Protein AF-A0A0B6YD75-F1 (afdb_monomer_lite)

Sequence (96 aa):
KAKVMIACVSDEYANSKNCRMEFRFAVSTLKIPTILAVVGTGYIWERSEIGLLIAGHSLSCPKVNLQSENEAGLLDLLKEVQRFLPVSSDTTDNDS

Radius of gyration: 15.81 Å; chains: 1; bounding box: 31×23×60 Å

Organism: NCBI:txid1028688

Secondary structure (DSSP, 8-state):
--S-EEEEE-HHHHH-HHHHHHHHIIIIII---EEEEE-SS--GGGGSHHHHHHHHTTTT--EEE-SS--HHHHHHHHHHHHHHSPP---------

pLDDT: mean 89.88, std 11.97, range [50.25, 97.94]

Structure (mmCIF, N/CA/C/O backbone):
data_AF-A0A0B6YD75-F1
#
_entry.id   AF-A0A0B6YD75-F1
#
loop_
_atom_site.group_PDB
_atom_site.id
_atom_site.type_symbol
_atom_site.label_atom_id
_atom_site.label_alt_id
_atom_site.label_comp_id
_atom_site.label_asym_id
_atom_site.label_entity_id
_atom_site.label_seq_id
_atom_site.pdbx_PDB_ins_code
_atom_site.Cartn_x
_atom_site.Cartn_y
_atom_site.Cartn_z
_atom_site.occupancy
_atom_site.B_iso_or_equiv
_atom_site.auth_seq_id
_atom_site.auth_comp_id
_atom_site.auth_asym_id
_atom_site.auth_atom_id
_atom_site.pdbx_PDB_model_num
ATOM 1 N N . LYS A 1 1 ? -6.346 -7.388 18.117 1.00 76.31 1 LYS A N 1
ATOM 2 C CA . LYS A 1 1 ? -6.786 -7.036 16.740 1.00 76.31 1 LYS A CA 1
ATOM 3 C C . LYS A 1 1 ? -5.800 -6.022 16.171 1.00 76.31 1 LYS A C 1
ATOM 5 O O . LYS A 1 1 ? -5.369 -5.174 16.949 1.00 76.31 1 LYS A O 1
ATOM 10 N N . ALA A 1 2 ? -5.443 -6.118 14.886 1.00 86.81 2 ALA A N 1
ATOM 11 C CA . ALA A 1 2 ? -4.578 -5.134 14.229 1.00 86.81 2 ALA A CA 1
ATOM 12 C C . ALA A 1 2 ? -5.187 -3.723 14.325 1.00 86.81 2 ALA A C 1
ATOM 14 O O . ALA A 1 2 ? -6.412 -3.581 14.316 1.00 86.81 2 ALA A O 1
ATOM 15 N N . LYS A 1 3 ? -4.332 -2.708 14.479 1.00 91.31 3 LYS A N 1
ATOM 16 C CA . LYS A 1 3 ? -4.735 -1.298 14.628 1.00 91.31 3 LYS A CA 1
ATOM 17 C C . LYS A 1 3 ? -4.588 -0.502 13.334 1.00 91.31 3 LYS A C 1
ATOM 19 O O . LYS A 1 3 ? -5.349 0.430 13.121 1.00 91.31 3 LYS A O 1
ATOM 24 N N . VAL A 1 4 ? -3.647 -0.904 12.486 1.00 94.25 4 VAL A N 1
ATOM 25 C CA . VAL A 1 4 ? -3.312 -0.279 11.204 1.00 94.25 4 VAL A CA 1
ATOM 26 C C . VAL A 1 4 ? -2.961 -1.395 10.223 1.00 94.25 4 VAL A C 1
ATOM 28 O O . VAL A 1 4 ? -2.342 -2.384 10.622 1.00 94.25 4 VAL A O 1
ATOM 31 N N . MET A 1 5 ? -3.361 -1.253 8.962 1.00 95.50 5 MET A N 1
ATOM 32 C CA . MET A 1 5 ? -2.890 -2.072 7.845 1.00 95.50 5 MET A CA 1
ATOM 33 C C . MET A 1 5 ? -1.919 -1.253 6.996 1.00 95.50 5 MET A C 1
ATOM 35 O O . MET A 1 5 ? -2.148 -0.071 6.755 1.00 95.50 5 MET A O 1
ATOM 39 N N . ILE A 1 6 ? -0.862 -1.894 6.504 1.00 96.94 6 ILE A N 1
ATOM 40 C CA . ILE A 1 6 ? 0.011 -1.331 5.473 1.00 96.94 6 ILE A CA 1
ATOM 41 C C . ILE A 1 6 ? -0.174 -2.185 4.223 1.00 96.94 6 ILE A C 1
ATOM 43 O O . ILE A 1 6 ? -0.004 -3.403 4.276 1.00 96.94 6 ILE A O 1
ATOM 47 N N . ALA A 1 7 ? -0.551 -1.555 3.115 1.00 97.06 7 ALA A N 1
ATOM 48 C CA . ALA A 1 7 ? -0.676 -2.202 1.818 1.00 97.06 7 ALA A CA 1
ATOM 49 C C . ALA A 1 7 ? 0.458 -1.724 0.908 1.00 97.06 7 ALA A C 1
ATOM 51 O O . ALA A 1 7 ? 0.499 -0.550 0.539 1.00 97.06 7 ALA A O 1
ATOM 52 N N . CYS A 1 8 ? 1.363 -2.630 0.539 1.00 97.19 8 CYS A N 1
ATOM 53 C CA . CYS A 1 8 ? 2.382 -2.364 -0.473 1.00 97.19 8 CYS A CA 1
ATOM 54 C C . CYS A 1 8 ? 1.743 -2.502 -1.859 1.00 97.19 8 CYS A C 1
ATOM 56 O O . CYS A 1 8 ? 1.607 -3.611 -2.375 1.00 97.19 8 CYS A O 1
ATOM 58 N N . VAL A 1 9 ? 1.280 -1.388 -2.425 1.00 97.50 9 VAL A N 1
ATOM 59 C CA . VAL A 1 9 ? 0.473 -1.388 -3.648 1.00 97.50 9 VAL A CA 1
ATOM 60 C C . VAL A 1 9 ? 1.356 -1.180 -4.871 1.00 97.50 9 VAL A C 1
ATOM 62 O O . VAL A 1 9 ? 2.022 -0.156 -5.004 1.00 97.50 9 VAL A O 1
ATOM 65 N N . SER A 1 10 ? 1.299 -2.151 -5.775 1.00 97.69 10 SER A N 1
ATOM 66 C CA . SER A 1 10 ? 1.807 -2.098 -7.144 1.00 97.69 10 SER A CA 1
ATOM 67 C C . SER A 1 10 ? 0.712 -2.529 -8.128 1.00 97.69 10 SER A C 1
ATOM 69 O O . SER A 1 10 ? -0.394 -2.919 -7.727 1.00 97.69 10 SER A O 1
ATOM 71 N N . ASP A 1 11 ? 1.022 -2.520 -9.423 1.00 97.94 11 ASP A N 1
ATOM 72 C CA . ASP A 1 11 ? 0.122 -3.040 -10.457 1.00 97.94 11 ASP A CA 1
ATOM 73 C C . ASP A 1 11 ? -0.166 -4.543 -10.261 1.00 97.94 11 ASP A C 1
ATOM 75 O O . ASP A 1 11 ? -1.313 -4.981 -10.387 1.00 97.94 11 ASP A O 1
ATOM 79 N N . GLU A 1 12 ? 0.835 -5.333 -9.863 1.00 97.50 12 GLU A N 1
ATOM 80 C CA . GLU A 1 12 ? 0.694 -6.761 -9.556 1.00 97.50 12 GLU A CA 1
ATOM 81 C C . GLU A 1 12 ? -0.208 -6.992 -8.340 1.00 97.50 12 GLU A C 1
ATOM 83 O O . GLU A 1 12 ? -1.085 -7.862 -8.374 1.00 97.50 12 GLU A O 1
ATOM 88 N N . TYR A 1 13 ? -0.039 -6.183 -7.286 1.00 97.69 13 TYR A N 1
ATOM 89 C CA . TYR A 1 13 ? -0.903 -6.226 -6.105 1.00 97.69 13 TYR A CA 1
ATOM 90 C C . TYR A 1 13 ? -2.363 -5.979 -6.500 1.00 97.69 13 TYR A C 1
ATOM 92 O O . TYR A 1 13 ? -3.253 -6.757 -6.150 1.00 97.69 13 TYR A O 1
ATOM 100 N N . ALA A 1 14 ? -2.623 -4.924 -7.277 1.00 97.38 14 ALA A N 1
ATOM 101 C CA . ALA A 1 14 ? -3.971 -4.587 -7.720 1.00 97.38 14 ALA A CA 1
ATOM 102 C C . ALA A 1 14 ? -4.583 -5.654 -8.643 1.00 97.38 14 ALA A C 1
ATOM 104 O O . ALA A 1 14 ? -5.801 -5.865 -8.624 1.00 97.38 14 ALA A O 1
ATOM 105 N N . ASN A 1 15 ? -3.762 -6.369 -9.417 1.00 96.81 15 ASN A N 1
ATOM 106 C CA . ASN A 1 15 ? -4.219 -7.444 -10.295 1.00 96.81 15 ASN A CA 1
ATOM 107 C C . ASN A 1 15 ? -4.472 -8.778 -9.559 1.00 96.81 15 ASN A C 1
ATOM 109 O O . ASN A 1 15 ? -5.263 -9.607 -10.022 1.00 96.81 15 ASN A O 1
ATOM 113 N N . SER A 1 16 ? -3.915 -8.970 -8.363 1.00 97.88 16 SER A N 1
ATOM 114 C CA . SER A 1 16 ? -4.163 -10.159 -7.541 1.00 97.88 16 SER A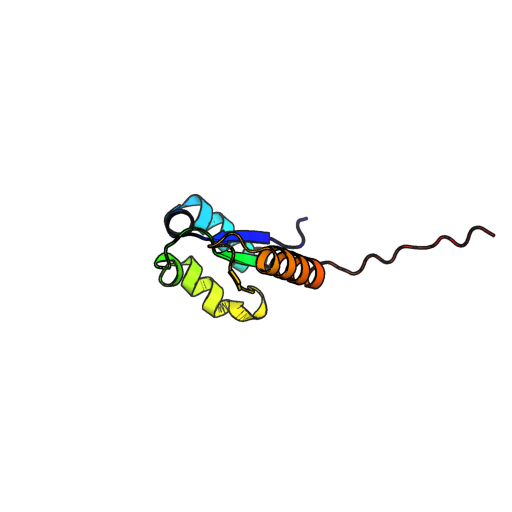 CA 1
ATOM 115 C C . SER A 1 16 ? -5.564 -10.162 -6.915 1.00 97.88 16 SER A C 1
ATOM 117 O O . SER A 1 16 ? -5.955 -9.259 -6.172 1.00 97.88 16 SER A O 1
ATOM 119 N N . LYS A 1 17 ? -6.336 -11.230 -7.167 1.00 97.81 17 LYS A N 1
ATOM 120 C CA . LYS A 1 17 ? -7.677 -11.418 -6.581 1.00 97.81 17 LYS A CA 1
ATOM 121 C C . LYS A 1 17 ? -7.641 -11.472 -5.051 1.00 97.81 17 LYS A C 1
ATOM 123 O O . LYS A 1 17 ? -8.540 -10.926 -4.413 1.00 97.81 17 LYS A O 1
ATOM 128 N N . ASN A 1 18 ? -6.623 -12.116 -4.481 1.00 97.88 18 ASN A N 1
ATOM 129 C CA . ASN A 1 18 ? -6.489 -12.263 -3.031 1.00 97.88 18 ASN A CA 1
ATOM 130 C C . ASN A 1 18 ? -6.197 -10.904 -2.385 1.00 97.88 18 ASN A C 1
ATOM 132 O O . ASN A 1 18 ? -6.925 -10.491 -1.487 1.00 97.88 18 ASN A O 1
ATOM 136 N N . CYS A 1 19 ? -5.245 -10.147 -2.942 1.00 97.69 19 CYS A N 1
ATOM 137 C CA . CYS A 1 19 ? -4.889 -8.814 -2.454 1.00 97.69 19 CYS A CA 1
ATOM 138 C C . CYS A 1 19 ? -6.076 -7.840 -2.504 1.00 97.69 19 CYS A C 1
ATOM 140 O O . CYS A 1 19 ? -6.313 -7.102 -1.548 1.00 97.69 19 CYS A O 1
ATOM 142 N N . ARG A 1 20 ? -6.885 -7.874 -3.577 1.00 97.19 20 ARG A N 1
ATOM 143 C CA . ARG A 1 20 ? -8.126 -7.080 -3.653 1.00 97.19 20 ARG A CA 1
ATOM 144 C C . ARG A 1 20 ? -9.136 -7.457 -2.577 1.00 97.19 20 ARG A C 1
ATOM 146 O O . ARG A 1 20 ? -9.746 -6.575 -1.975 1.00 97.19 20 ARG A O 1
ATOM 153 N N . MET A 1 21 ? -9.317 -8.753 -2.328 1.00 97.56 21 MET A N 1
ATOM 154 C CA . MET A 1 21 ? -10.238 -9.233 -1.299 1.00 97.56 21 MET A CA 1
ATOM 155 C C . MET A 1 21 ? -9.805 -8.773 0.097 1.00 97.56 21 MET A C 1
ATOM 157 O O . MET A 1 21 ? -10.627 -8.232 0.835 1.00 97.56 21 MET A O 1
ATOM 161 N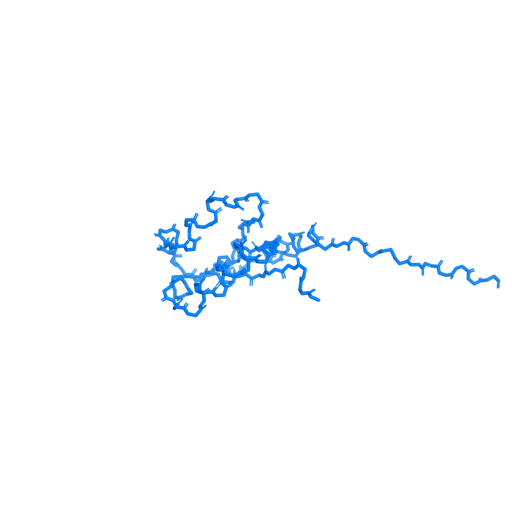 N . GLU A 1 22 ? -8.529 -8.957 0.434 1.00 96.12 22 GLU A N 1
ATOM 162 C CA . GLU A 1 22 ? -7.949 -8.562 1.720 1.00 96.12 22 GLU A CA 1
ATOM 163 C C . GLU A 1 22 ? -8.042 -7.049 1.932 1.00 96.12 22 GLU A C 1
ATOM 165 O O . GLU A 1 22 ? -8.524 -6.597 2.972 1.00 96.12 22 GLU A O 1
ATOM 170 N N . PHE A 1 23 ? -7.676 -6.262 0.914 1.00 96.56 23 PHE A N 1
ATOM 171 C CA . PHE A 1 23 ? -7.750 -4.804 0.967 1.00 96.56 23 PHE A CA 1
ATOM 172 C C . PHE A 1 23 ? -9.186 -4.312 1.177 1.00 96.56 23 PHE A C 1
ATOM 174 O O . PHE A 1 23 ? -9.452 -3.518 2.080 1.00 96.56 23 PHE A O 1
ATOM 181 N N . ARG A 1 24 ? -10.144 -4.827 0.395 1.00 95.62 24 ARG A N 1
ATOM 182 C CA . ARG A 1 24 ? -11.563 -4.478 0.549 1.00 95.62 24 ARG A CA 1
ATOM 183 C C . ARG A 1 24 ? -12.094 -4.866 1.925 1.00 95.62 24 ARG A C 1
ATOM 185 O O . ARG A 1 24 ? -12.868 -4.119 2.521 1.00 95.62 24 ARG A O 1
ATOM 192 N N . PHE A 1 25 ? -11.695 -6.020 2.450 1.00 95.06 25 PHE A N 1
ATOM 193 C CA . PHE A 1 25 ? -12.107 -6.438 3.785 1.00 95.06 25 PHE A CA 1
ATOM 194 C C . PHE A 1 25 ? -11.577 -5.480 4.861 1.00 95.06 25 PHE A C 1
ATOM 196 O O . PHE A 1 25 ? -12.353 -5.023 5.703 1.00 95.06 25 PHE A O 1
ATOM 203 N N . ALA A 1 26 ? -10.299 -5.103 4.801 1.00 94.31 26 ALA A N 1
ATOM 204 C CA . ALA A 1 26 ? -9.703 -4.161 5.744 1.00 94.31 26 ALA A CA 1
ATOM 205 C C . ALA A 1 26 ? -10.365 -2.774 5.699 1.00 94.31 26 ALA A C 1
ATOM 207 O O . ALA A 1 26 ? -10.776 -2.255 6.740 1.00 94.31 26 ALA A O 1
ATOM 208 N N . VAL A 1 27 ? -10.534 -2.209 4.500 1.00 93.75 27 VAL A N 1
ATOM 209 C CA . VAL A 1 27 ? -11.051 -0.845 4.304 1.00 93.75 27 VAL A CA 1
ATOM 210 C C . VAL A 1 27 ? -12.563 -0.772 4.520 1.00 93.75 27 VAL A C 1
ATOM 212 O O . VAL A 1 27 ? -13.044 0.065 5.281 1.00 93.75 27 VAL A O 1
ATOM 215 N N . SER A 1 28 ? -13.337 -1.659 3.890 1.00 91.50 28 SER A N 1
ATOM 216 C CA . SER A 1 28 ? -14.801 -1.551 3.875 1.00 91.50 28 SER A CA 1
ATOM 217 C C . SER A 1 28 ? -15.478 -2.282 5.035 1.00 91.50 28 SER A C 1
ATOM 219 O O . SER A 1 28 ? -16.515 -1.825 5.515 1.00 91.50 28 SER A O 1
ATOM 221 N N . THR A 1 29 ? -14.917 -3.410 5.493 1.00 93.56 29 THR A N 1
ATOM 222 C CA . THR A 1 29 ? -15.542 -4.230 6.551 1.00 93.56 29 THR A CA 1
ATOM 223 C C . THR A 1 29 ? -14.976 -3.906 7.925 1.00 93.56 29 THR A C 1
ATOM 225 O O . THR A 1 29 ? -15.726 -3.550 8.830 1.00 93.56 29 THR A O 1
ATOM 228 N N . LEU A 1 30 ? -13.654 -4.010 8.088 1.00 93.25 30 LEU A N 1
ATOM 229 C CA . LEU A 1 30 ? -12.999 -3.743 9.369 1.00 93.25 30 LEU A CA 1
ATOM 230 C C . LEU A 1 30 ? -12.864 -2.246 9.659 1.00 93.25 30 LEU A C 1
ATOM 232 O O . LEU A 1 30 ? -12.765 -1.876 10.828 1.00 93.25 30 LEU A O 1
ATOM 236 N N . LYS A 1 31 ? -12.869 -1.407 8.614 1.00 91.88 31 LYS A N 1
ATOM 237 C CA . LYS A 1 31 ? -12.676 0.049 8.695 1.00 91.88 31 LYS A CA 1
ATOM 238 C C . LYS A 1 31 ? -11.422 0.417 9.489 1.00 91.88 31 LYS A C 1
ATOM 240 O O . LYS A 1 31 ? -11.420 1.383 10.251 1.00 91.88 31 LYS A O 1
ATOM 245 N N . ILE A 1 32 ? -10.367 -0.385 9.339 1.00 92.75 32 ILE A N 1
ATOM 246 C CA . ILE A 1 32 ? -9.079 -0.099 9.969 1.00 92.75 32 ILE A CA 1
ATOM 247 C C . ILE A 1 32 ? -8.302 0.895 9.099 1.00 92.75 32 ILE A C 1
ATOM 249 O O . ILE A 1 32 ? -8.333 0.771 7.868 1.00 92.75 32 ILE A O 1
ATOM 253 N N . PRO A 1 33 ? -7.596 1.866 9.705 1.00 94.06 33 PRO A N 1
ATOM 254 C CA . PRO A 1 33 ? -6.685 2.738 8.975 1.00 94.06 33 PRO A CA 1
ATOM 255 C C . PRO A 1 33 ? -5.748 1.919 8.090 1.00 94.06 33 PRO A C 1
ATOM 257 O O . PRO A 1 33 ? -5.141 0.952 8.557 1.00 94.06 33 PRO A O 1
ATOM 260 N N . THR A 1 34 ? -5.672 2.275 6.810 1.00 95.88 34 THR A N 1
ATOM 261 C CA . THR A 1 34 ? -4.926 1.502 5.811 1.00 95.88 34 THR A CA 1
ATOM 262 C C . THR A 1 34 ? -3.982 2.427 5.067 1.00 95.88 34 THR A C 1
ATOM 264 O O . THR A 1 34 ? -4.423 3.214 4.240 1.00 95.88 34 THR A O 1
ATOM 267 N N . I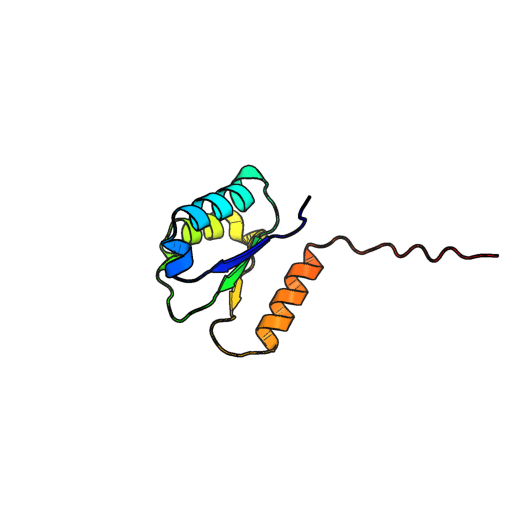LE A 1 35 ? -2.687 2.340 5.356 1.00 96.75 35 ILE A N 1
ATOM 268 C CA . ILE A 1 35 ? -1.658 3.164 4.719 1.00 96.75 35 ILE A CA 1
ATOM 269 C C . ILE A 1 35 ? -1.227 2.492 3.420 1.00 96.75 35 ILE A C 1
ATOM 271 O O . ILE A 1 35 ? -0.936 1.294 3.395 1.00 96.75 35 ILE A O 1
ATOM 275 N N . LEU A 1 36 ? -1.172 3.268 2.344 1.00 96.69 36 LEU A N 1
ATOM 276 C CA . LEU A 1 36 ? -0.731 2.797 1.042 1.00 96.69 36 LEU A CA 1
ATOM 277 C C . LEU A 1 36 ? 0.734 3.122 0.833 1.00 96.69 36 LEU A C 1
ATOM 279 O O . LEU A 1 36 ? 1.087 4.273 0.603 1.00 96.69 36 LEU A O 1
ATOM 283 N N . ALA A 1 37 ? 1.565 2.092 0.863 1.00 97.25 37 ALA A N 1
ATOM 284 C CA . ALA A 1 37 ? 2.953 2.162 0.451 1.00 97.25 37 ALA A CA 1
ATOM 285 C C . ALA A 1 37 ? 3.030 1.835 -1.047 1.00 97.25 37 ALA A C 1
ATOM 287 O O . ALA A 1 37 ? 2.969 0.671 -1.435 1.00 97.25 37 ALA A O 1
ATOM 288 N N . VAL A 1 38 ? 3.104 2.850 -1.906 1.00 96.94 38 VAL A N 1
ATOM 289 C CA . VAL A 1 38 ? 3.192 2.637 -3.358 1.00 96.94 38 VAL A CA 1
ATOM 290 C C . VAL A 1 38 ? 4.580 2.112 -3.694 1.00 96.94 38 VAL A C 1
ATOM 292 O O . VAL A 1 38 ? 5.572 2.764 -3.377 1.00 96.94 38 VAL A O 1
ATOM 295 N N . VAL A 1 39 ? 4.646 0.948 -4.333 1.00 96.31 39 VAL A N 1
ATOM 296 C CA . VAL A 1 39 ? 5.890 0.262 -4.706 1.00 96.31 39 VAL A CA 1
ATOM 297 C C . VAL A 1 39 ? 5.855 -0.161 -6.175 1.00 96.31 39 VAL A C 1
ATOM 299 O O . VAL A 1 39 ? 4.806 -0.161 -6.819 1.00 96.31 39 VAL A O 1
ATOM 302 N N . GLY A 1 40 ? 7.014 -0.541 -6.713 1.00 94.12 40 GLY A N 1
ATOM 303 C CA . GLY A 1 40 ? 7.163 -0.873 -8.131 1.00 94.12 40 GLY A CA 1
ATOM 304 C C . GLY A 1 40 ? 7.173 0.371 -9.022 1.00 94.12 40 GLY A C 1
ATOM 305 O O . GLY A 1 40 ? 7.264 1.497 -8.544 1.00 94.12 40 GLY A O 1
ATOM 306 N N . THR A 1 41 ? 7.099 0.187 -10.337 1.00 91.94 41 THR A N 1
ATOM 307 C CA . THR A 1 41 ? 7.281 1.277 -11.320 1.00 91.94 41 THR A CA 1
ATOM 308 C C . THR A 1 41 ? 5.986 1.732 -11.996 1.00 91.94 41 THR A C 1
ATOM 310 O O . THR A 1 41 ? 5.988 2.720 -12.728 1.00 91.94 41 THR A O 1
ATOM 313 N N . GLY A 1 42 ? 4.881 1.021 -11.763 1.00 91.94 42 GLY A N 1
ATOM 314 C CA . GLY A 1 42 ? 3.597 1.247 -12.420 1.00 91.94 42 GLY A CA 1
ATOM 315 C C . GLY A 1 42 ? 2.597 2.079 -11.610 1.00 91.94 42 GLY A C 1
ATOM 316 O O . GLY A 1 42 ? 2.678 2.177 -10.386 1.00 91.94 42 GLY A O 1
ATOM 317 N N . TYR A 1 43 ? 1.627 2.662 -12.321 1.00 94.50 43 TYR A N 1
ATOM 318 C CA . TYR A 1 43 ? 0.503 3.433 -11.762 1.00 94.50 43 TYR A CA 1
ATOM 319 C C . TYR A 1 43 ? -0.857 2.972 -12.313 1.00 94.50 43 TYR A C 1
ATOM 321 O O . TYR A 1 43 ? -1.865 3.667 -12.176 1.00 94.50 43 TYR A O 1
ATOM 329 N N . ILE A 1 44 ? -0.921 1.815 -12.979 1.00 96.56 44 ILE A N 1
ATOM 330 C CA . ILE A 1 44 ? -2.182 1.287 -13.525 1.00 96.56 44 ILE A CA 1
ATOM 331 C C . ILE A 1 44 ? -3.146 0.951 -12.381 1.00 96.56 44 ILE A C 1
ATOM 333 O O . ILE A 1 44 ? -4.359 1.127 -12.529 1.00 96.56 44 ILE A O 1
ATOM 337 N N . TRP A 1 45 ? -2.616 0.543 -11.226 1.00 95.88 45 TRP A N 1
ATOM 338 C CA . TRP A 1 45 ? -3.371 0.271 -10.008 1.00 95.88 45 TRP A CA 1
ATOM 339 C C . TRP A 1 45 ? -4.276 1.436 -9.576 1.00 95.88 45 TRP A C 1
ATOM 341 O O . TRP A 1 45 ? -5.337 1.175 -9.003 1.00 95.88 45 TRP A O 1
ATOM 351 N N . GLU A 1 46 ? -3.937 2.693 -9.891 1.00 95.44 46 GLU A N 1
ATOM 352 C CA . GLU A 1 46 ? -4.771 3.862 -9.562 1.00 95.44 46 GLU A CA 1
ATOM 353 C C . GLU A 1 46 ? -6.135 3.821 -10.272 1.00 95.44 46 GLU A C 1
ATOM 355 O O . GLU A 1 46 ? -7.110 4.384 -9.783 1.00 95.44 46 GLU A O 1
ATOM 360 N N . ARG A 1 47 ? -6.238 3.098 -11.396 1.00 95.50 47 ARG A N 1
ATOM 361 C CA . ARG A 1 47 ? -7.494 2.872 -12.134 1.00 95.50 47 ARG A CA 1
ATOM 362 C C . ARG A 1 47 ? -8.201 1.564 -11.762 1.00 95.50 47 ARG A C 1
ATOM 364 O O . ARG A 1 47 ? -9.212 1.222 -12.370 1.00 95.50 47 ARG A O 1
ATOM 371 N N . SER A 1 48 ? -7.663 0.806 -10.810 1.00 95.81 48 SER A N 1
ATOM 372 C CA . SER A 1 48 ? -8.247 -0.460 -10.355 1.00 95.81 48 SER A CA 1
ATOM 373 C C . SER A 1 48 ? -9.291 -0.256 -9.248 1.00 95.81 48 SER A C 1
ATOM 375 O O . SER A 1 48 ? -9.486 0.851 -8.746 1.00 95.81 48 SER A O 1
ATOM 377 N N . GLU A 1 49 ? -9.917 -1.352 -8.804 1.00 94.31 49 GLU A N 1
ATOM 378 C CA . GLU A 1 49 ? -10.775 -1.372 -7.608 1.00 94.31 49 GLU A CA 1
ATOM 379 C C . GLU A 1 49 ? -10.070 -0.768 -6.380 1.00 94.31 49 GLU A C 1
ATOM 381 O O . GLU A 1 49 ? -10.694 -0.040 -5.614 1.00 94.31 49 GLU A O 1
ATOM 386 N N . ILE A 1 50 ? -8.762 -1.013 -6.222 1.00 95.19 50 ILE A N 1
ATOM 387 C CA . ILE A 1 50 ? -7.957 -0.456 -5.127 1.00 95.19 50 ILE A CA 1
ATOM 388 C C . ILE A 1 50 ? -7.940 1.074 -5.210 1.00 95.19 50 ILE A C 1
ATOM 390 O O . ILE A 1 50 ? -8.287 1.741 -4.238 1.00 95.19 50 ILE A O 1
ATOM 394 N N . GLY A 1 51 ? -7.618 1.615 -6.392 1.00 94.56 51 GLY A N 1
ATOM 395 C CA . GLY A 1 51 ? -7.639 3.049 -6.700 1.00 94.56 51 GLY A CA 1
ATOM 396 C C . GLY A 1 51 ? -8.961 3.722 -6.330 1.00 94.56 51 GLY A C 1
ATOM 397 O O . GLY A 1 51 ? -8.987 4.731 -5.622 1.00 94.56 51 GLY A O 1
ATOM 398 N N . LEU A 1 52 ? -10.071 3.108 -6.747 1.00 93.19 52 LEU A N 1
ATOM 399 C CA . LEU A 1 52 ? -11.418 3.608 -6.475 1.00 93.19 52 LEU A CA 1
ATOM 400 C C . LEU A 1 52 ? -11.766 3.590 -4.979 1.00 93.19 52 LEU A C 1
ATOM 402 O O . LEU A 1 52 ? -12.332 4.558 -4.468 1.00 93.19 52 LEU A O 1
ATOM 406 N N . LEU A 1 53 ? -11.416 2.515 -4.266 1.00 92.44 53 LEU A N 1
ATOM 407 C CA . LEU A 1 53 ? -11.665 2.403 -2.826 1.00 92.44 53 LEU A CA 1
ATOM 408 C C . LEU A 1 53 ? -10.919 3.489 -2.042 1.00 92.44 53 LEU A C 1
ATOM 410 O O . LEU A 1 53 ? -11.494 4.088 -1.139 1.00 92.44 53 LEU A O 1
ATOM 414 N N . ILE A 1 54 ? -9.675 3.796 -2.412 1.00 91.06 54 ILE A N 1
ATOM 415 C CA . ILE A 1 54 ? -8.898 4.860 -1.757 1.00 91.06 54 ILE A CA 1
ATOM 416 C C . ILE A 1 54 ? -9.533 6.223 -1.995 1.00 91.06 54 ILE A C 1
ATOM 418 O O . ILE A 1 54 ? -9.629 7.013 -1.062 1.00 91.06 54 ILE A O 1
ATOM 422 N N . ALA A 1 55 ? -9.987 6.506 -3.220 1.00 89.50 55 ALA A N 1
ATOM 423 C CA . ALA A 1 55 ? -10.624 7.781 -3.536 1.00 89.50 55 ALA A CA 1
ATOM 424 C C . ALA A 1 55 ? -11.854 8.038 -2.644 1.00 89.50 55 ALA A C 1
ATOM 426 O O . ALA A 1 55 ? -12.048 9.157 -2.173 1.00 89.50 55 ALA A O 1
ATOM 427 N N . GLY A 1 56 ? -12.633 6.992 -2.342 1.00 87.19 56 GLY A N 1
ATOM 428 C CA . GLY A 1 56 ? -13.757 7.061 -1.400 1.00 87.19 56 GLY A CA 1
ATOM 429 C C . GLY A 1 56 ? -13.364 7.124 0.084 1.00 87.19 56 GLY A C 1
ATOM 430 O O . GLY A 1 56 ? -14.186 7.505 0.913 1.00 87.19 56 GLY A O 1
ATOM 431 N N . HIS A 1 57 ? -12.120 6.777 0.428 1.00 84.88 57 HIS A N 1
ATOM 432 C CA . HIS A 1 57 ? -11.610 6.648 1.800 1.00 84.88 57 HIS A CA 1
ATOM 433 C C . HIS A 1 57 ? -10.345 7.487 2.062 1.00 84.88 57 HIS A C 1
ATOM 435 O O . HIS A 1 57 ? -9.559 7.176 2.959 1.00 84.88 57 HIS A O 1
ATOM 441 N N . SER A 1 58 ? -10.143 8.568 1.308 1.00 76.81 58 SER A N 1
ATOM 442 C CA . SER A 1 58 ? -8.881 9.322 1.249 1.00 76.81 58 SER A CA 1
ATOM 443 C C . SER A 1 58 ? -8.386 9.852 2.603 1.00 76.81 58 SER A C 1
ATOM 445 O O . SER A 1 58 ? -7.182 9.908 2.834 1.00 76.81 58 SER A O 1
ATOM 447 N N . LEU A 1 59 ? -9.292 10.163 3.538 1.00 76.44 59 LEU A N 1
ATOM 448 C CA . LEU A 1 59 ? -8.946 10.596 4.901 1.00 76.44 59 LEU A CA 1
ATOM 449 C C . LEU A 1 59 ? -8.381 9.468 5.785 1.00 76.44 59 LEU A C 1
ATOM 451 O O . LEU A 1 59 ? -7.597 9.734 6.692 1.00 76.44 59 LEU A O 1
ATO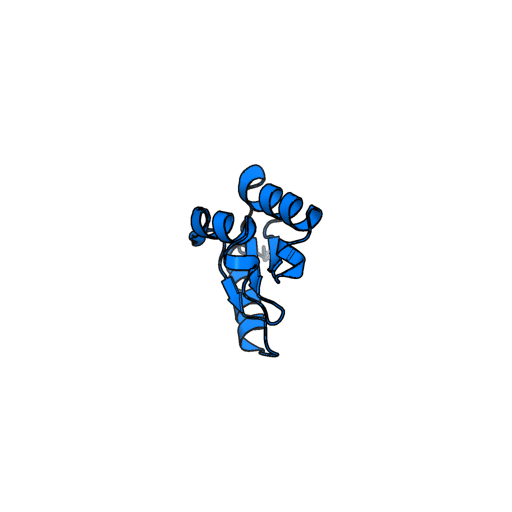M 455 N N . SER A 1 60 ? -8.787 8.220 5.540 1.00 82.69 60 SER A N 1
ATOM 456 C CA . SER A 1 60 ? -8.358 7.026 6.288 1.00 82.69 60 SER A CA 1
ATOM 457 C C . SER A 1 60 ? -7.266 6.219 5.579 1.00 82.69 60 SER A C 1
ATOM 459 O O . SER A 1 60 ? -6.788 5.222 6.126 1.00 82.69 60 SER A O 1
ATOM 461 N N . CYS A 1 61 ? -6.895 6.639 4.367 1.00 89.44 61 CYS A N 1
ATOM 462 C CA . CYS A 1 61 ? -5.988 5.922 3.483 1.00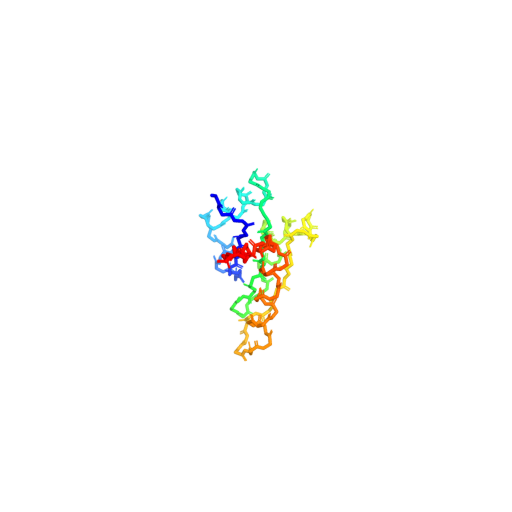 89.44 61 CYS A CA 1
ATOM 463 C C . CYS A 1 61 ? -4.869 6.826 2.941 1.00 89.44 61 CYS A C 1
ATOM 465 O O . CYS A 1 61 ? -4.867 7.140 1.747 1.00 89.44 61 CYS A O 1
ATOM 467 N N . PRO A 1 62 ? -3.924 7.276 3.790 1.00 94.31 62 PRO A N 1
ATOM 468 C CA . PRO A 1 62 ? -2.808 8.091 3.325 1.00 94.31 62 PRO A CA 1
ATOM 469 C C . PRO A 1 62 ? -1.899 7.294 2.380 1.00 94.31 62 PRO A C 1
ATOM 471 O O . PRO A 1 62 ? -1.710 6.085 2.542 1.00 94.31 62 PRO A O 1
ATOM 474 N N . LYS A 1 63 ? -1.332 7.995 1.393 1.00 94.56 63 LYS A N 1
ATOM 475 C CA . LYS A 1 63 ? -0.426 7.446 0.377 1.00 94.56 63 LYS A CA 1
ATOM 476 C C . LYS A 1 63 ? 1.009 7.879 0.670 1.00 94.56 63 LYS A C 1
ATOM 478 O O . LYS A 1 63 ? 1.266 9.069 0.810 1.00 94.56 63 LYS A O 1
ATOM 483 N N . VAL A 1 64 ? 1.927 6.919 0.697 1.00 95.75 64 VAL A N 1
ATOM 484 C CA . VAL A 1 64 ? 3.372 7.104 0.861 1.00 95.75 64 VAL A CA 1
ATOM 485 C C . VAL A 1 64 ? 4.078 6.481 -0.340 1.00 95.75 64 VAL A C 1
ATOM 487 O O . VAL A 1 64 ? 3.730 5.382 -0.771 1.00 95.75 64 VAL A O 1
ATOM 490 N N . ASN A 1 65 ? 5.050 7.189 -0.914 1.00 95.44 65 ASN A N 1
ATOM 491 C CA . ASN A 1 65 ? 5.785 6.724 -2.088 1.00 95.44 65 ASN A CA 1
ATOM 492 C C . ASN A 1 65 ? 7.065 5.974 -1.679 1.00 95.44 65 ASN A C 1
ATOM 494 O O . ASN A 1 65 ? 7.999 6.587 -1.169 1.00 95.44 65 ASN A O 1
ATOM 498 N N . LEU A 1 66 ? 7.122 4.672 -1.966 1.00 95.88 66 LEU A N 1
ATOM 499 C CA . LEU A 1 66 ? 8.285 3.797 -1.774 1.00 95.88 66 LEU A CA 1
ATOM 500 C C . LEU A 1 66 ? 8.768 3.178 -3.105 1.00 95.88 66 LEU A C 1
ATOM 502 O O . LEU A 1 66 ? 9.326 2.083 -3.125 1.00 95.88 66 LEU A O 1
ATOM 506 N N . GLN A 1 67 ? 8.529 3.843 -4.240 1.00 94.06 67 GLN A N 1
ATOM 507 C CA . GLN A 1 67 ? 8.897 3.327 -5.568 1.00 94.06 67 GLN A CA 1
ATOM 508 C C . GLN A 1 67 ? 10.399 3.427 -5.870 1.00 94.06 67 GLN A C 1
ATOM 510 O O . GLN A 1 67 ? 10.907 2.696 -6.719 1.00 94.06 67 GLN A O 1
ATOM 515 N N . SER A 1 68 ? 11.110 4.318 -5.181 1.00 90.88 68 SER A N 1
ATOM 516 C CA . SER A 1 68 ? 12.569 4.429 -5.214 1.00 90.88 68 SER A CA 1
ATOM 517 C C . SER A 1 68 ? 13.133 4.212 -3.816 1.00 90.88 68 SER A C 1
ATOM 519 O O . SER A 1 68 ? 12.438 4.446 -2.828 1.00 90.88 68 SER A O 1
ATOM 521 N N . GLU A 1 69 ? 14.406 3.834 -3.723 1.00 88.38 69 GLU A N 1
ATOM 522 C CA . GLU A 1 69 ? 15.114 3.844 -2.444 1.00 88.38 69 GLU A CA 1
ATOM 523 C C . GLU A 1 69 ? 15.152 5.280 -1.912 1.00 88.38 69 GLU A C 1
ATOM 525 O O . GLU A 1 69 ? 15.803 6.161 -2.476 1.00 88.38 69 GLU A O 1
ATOM 530 N N . ASN A 1 70 ? 14.353 5.539 -0.880 1.00 89.31 70 ASN A N 1
ATOM 531 C CA . ASN A 1 70 ? 14.279 6.833 -0.232 1.00 89.31 70 ASN A CA 1
ATOM 532 C C . ASN A 1 70 ? 13.981 6.642 1.263 1.00 89.31 70 ASN A C 1
ATOM 534 O O . ASN A 1 70 ? 13.008 6.002 1.657 1.00 89.31 70 ASN A O 1
ATOM 538 N N . GLU A 1 71 ? 14.855 7.183 2.109 1.00 93.62 71 GLU A N 1
ATOM 539 C CA . GLU A 1 71 ? 14.700 7.105 3.566 1.00 93.62 71 GLU A CA 1
ATOM 540 C C . GLU A 1 71 ? 13.516 7.959 4.039 1.00 93.62 71 GLU A C 1
ATOM 542 O O . GLU A 1 71 ? 12.783 7.572 4.947 1.00 93.62 71 GLU A O 1
ATOM 547 N N . ALA A 1 72 ? 13.267 9.084 3.360 1.00 94.50 72 ALA A N 1
ATOM 548 C CA . ALA A 1 72 ? 12.155 9.981 3.659 1.00 94.50 72 ALA A CA 1
ATOM 549 C C . ALA A 1 72 ? 10.793 9.268 3.626 1.00 94.50 72 ALA A C 1
ATOM 551 O O . ALA A 1 72 ? 9.990 9.449 4.532 1.00 94.50 72 ALA A O 1
ATOM 552 N N . GLY A 1 73 ? 10.547 8.400 2.645 1.00 94.88 73 GLY A N 1
ATOM 553 C CA . GLY A 1 73 ? 9.299 7.650 2.531 1.00 94.88 73 GLY A CA 1
ATOM 554 C C . GLY A 1 73 ? 9.147 6.594 3.620 1.00 94.88 73 GLY A C 1
ATOM 555 O O . GLY A 1 73 ? 8.037 6.363 4.091 1.00 94.88 73 GLY A O 1
ATOM 556 N N . LEU A 1 74 ? 10.242 5.984 4.087 1.00 94.56 74 LEU A N 1
ATOM 557 C CA . LEU A 1 74 ? 10.190 5.099 5.256 1.00 94.56 74 LEU A CA 1
ATOM 558 C C . LEU A 1 74 ? 9.836 5.880 6.530 1.00 94.56 74 LEU A C 1
ATOM 560 O O . LEU A 1 74 ? 9.028 5.407 7.331 1.00 94.56 74 LEU A O 1
ATOM 564 N N . LEU A 1 75 ? 10.387 7.085 6.696 1.00 96.50 75 LEU A N 1
ATOM 565 C CA . LEU A 1 75 ? 10.052 7.977 7.809 1.00 96.50 75 LEU A CA 1
ATOM 566 C C . LEU A 1 75 ? 8.602 8.477 7.729 1.00 96.50 75 LEU A C 1
ATOM 568 O O . LEU A 1 75 ? 7.911 8.502 8.747 1.00 96.50 75 LEU A O 1
ATOM 572 N N . ASP A 1 76 ? 8.109 8.807 6.536 1.00 96.25 76 ASP A N 1
ATOM 573 C CA . ASP A 1 76 ? 6.714 9.193 6.312 1.00 96.25 76 ASP A CA 1
ATOM 574 C C . ASP A 1 76 ? 5.755 8.032 6.608 1.00 96.25 76 ASP A C 1
ATOM 576 O O . ASP A 1 76 ? 4.731 8.221 7.268 1.00 96.25 76 ASP A O 1
ATOM 580 N N . LEU A 1 77 ? 6.107 6.808 6.197 1.00 96.06 77 LEU A N 1
ATOM 581 C CA . LEU A 1 77 ? 5.352 5.606 6.550 1.00 96.06 77 LEU A CA 1
ATOM 582 C C . LEU A 1 77 ? 5.308 5.413 8.069 1.00 96.06 77 LEU A C 1
ATOM 584 O O . LEU A 1 77 ? 4.230 5.198 8.625 1.00 96.06 77 LEU A O 1
ATOM 588 N N . LEU A 1 78 ? 6.455 5.521 8.748 1.00 95.81 78 LEU A N 1
ATOM 589 C CA . LEU A 1 78 ? 6.535 5.414 10.206 1.00 95.81 78 LEU A CA 1
ATOM 590 C C . LEU A 1 78 ? 5.655 6.466 10.893 1.00 95.81 78 LEU A C 1
ATOM 592 O O . LEU A 1 78 ? 4.904 6.135 11.812 1.00 95.81 78 LEU A O 1
ATOM 596 N N . LYS A 1 79 ? 5.703 7.712 10.418 1.00 95.56 79 LYS A N 1
ATOM 597 C CA . LYS A 1 79 ? 4.898 8.821 10.932 1.00 95.56 79 LYS A CA 1
ATOM 598 C C . LYS A 1 79 ? 3.399 8.548 10.803 1.00 95.56 79 LYS A C 1
ATOM 600 O O . LYS A 1 79 ? 2.662 8.742 11.770 1.00 95.56 79 LYS A O 1
ATOM 605 N N . GLU A 1 80 ? 2.935 8.069 9.648 1.00 95.19 80 GLU A N 1
ATOM 606 C CA . GLU A 1 80 ? 1.516 7.736 9.465 1.00 95.19 80 GLU A CA 1
ATOM 607 C C . GLU A 1 80 ? 1.096 6.527 10.311 1.00 95.19 80 GLU A C 1
ATOM 609 O O . GLU A 1 80 ? 0.001 6.527 10.872 1.00 95.19 80 GLU A O 1
ATOM 614 N N . VAL A 1 81 ? 1.961 5.520 10.484 1.00 94.88 81 VAL A N 1
ATOM 615 C CA . VAL A 1 81 ? 1.679 4.401 11.399 1.00 94.88 81 VAL A CA 1
ATOM 616 C C . VAL A 1 81 ? 1.497 4.921 12.823 1.00 94.88 81 VAL A C 1
ATOM 618 O O . VAL A 1 81 ? 0.477 4.635 13.449 1.00 94.88 81 VAL A O 1
ATOM 621 N N . GLN A 1 82 ? 2.442 5.721 13.321 1.00 94.62 82 GLN A N 1
ATOM 622 C CA . GLN A 1 82 ? 2.392 6.294 14.668 1.00 94.62 82 GLN A CA 1
ATOM 623 C C . GLN A 1 82 ? 1.149 7.160 14.885 1.00 94.62 82 GLN A C 1
ATOM 625 O O . GLN A 1 82 ? 0.536 7.082 15.945 1.00 94.62 82 GLN A O 1
ATOM 630 N N . ARG A 1 83 ? 0.723 7.922 13.872 1.00 92.69 83 ARG A N 1
ATOM 631 C CA . ARG A 1 83 ? -0.495 8.743 13.918 1.00 92.69 83 ARG A CA 1
ATOM 632 C C . ARG A 1 83 ? -1.761 7.933 14.214 1.00 92.69 83 ARG A C 1
ATOM 634 O O . ARG A 1 83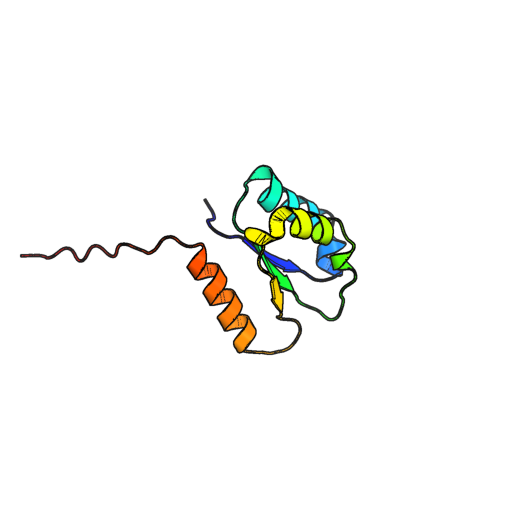 ? -2.676 8.451 14.851 1.00 92.69 83 ARG A O 1
ATOM 641 N N . PHE A 1 84 ? -1.842 6.695 13.730 1.00 91.12 84 PHE A N 1
ATOM 642 C CA . PHE A 1 84 ? -3.003 5.825 13.941 1.00 91.12 84 PHE A CA 1
ATOM 643 C C . PHE A 1 84 ? -2.868 4.896 15.151 1.00 91.12 84 PHE A C 1
ATOM 645 O O . PHE A 1 84 ? -3.846 4.244 15.536 1.00 91.12 84 PHE A O 1
ATOM 652 N N . LEU A 1 85 ? -1.683 4.812 15.755 1.00 90.56 85 LEU A N 1
ATOM 653 C CA . LEU A 1 85 ? -1.494 4.081 16.998 1.00 90.56 85 LEU A CA 1
ATOM 654 C C . LEU A 1 85 ? -1.927 4.950 18.190 1.00 90.56 85 LEU A C 1
ATOM 656 O O . LEU A 1 85 ? -1.689 6.156 18.204 1.00 90.56 85 LEU A O 1
ATOM 660 N N . PRO A 1 86 ? -2.578 4.362 19.208 1.00 81.00 86 PRO A N 1
ATOM 661 C CA . PRO A 1 86 ? -2.817 5.073 20.454 1.00 81.00 86 PRO A CA 1
ATOM 662 C C . PRO A 1 86 ? -1.472 5.410 21.107 1.00 81.00 86 PRO A C 1
ATOM 664 O O . PRO A 1 86 ? -0.571 4.570 21.121 1.00 81.00 86 PRO A O 1
ATOM 667 N N . VAL A 1 87 ? -1.351 6.615 21.668 1.00 76.00 87 VAL A N 1
ATOM 668 C CA . VAL A 1 87 ? -0.205 6.975 22.513 1.00 76.00 87 VAL A CA 1
ATOM 669 C C . VAL A 1 87 ? -0.182 5.991 23.680 1.00 76.00 87 VAL A C 1
ATOM 671 O O . VAL A 1 87 ? -1.174 5.873 24.402 1.00 76.00 87 VAL A O 1
ATOM 674 N N . SER A 1 88 ? 0.909 5.244 23.839 1.00 68.69 88 SER A N 1
ATOM 675 C CA . SER A 1 88 ? 1.110 4.422 25.025 1.00 68.69 88 SER A CA 1
ATOM 676 C C . SER A 1 88 ? 1.163 5.351 26.234 1.00 68.69 88 SER A C 1
ATOM 678 O O . SER A 1 88 ? 2.058 6.183 26.357 1.00 68.69 88 SER A O 1
ATOM 680 N N . SER A 1 89 ? 0.175 5.246 27.122 1.00 58.94 89 SER A N 1
ATOM 681 C CA . SER A 1 89 ? 0.337 5.713 28.491 1.00 58.94 89 SER A CA 1
ATOM 682 C C . SER A 1 89 ? 1.325 4.759 29.151 1.00 58.94 89 SER A C 1
ATOM 684 O O . SER A 1 89 ? 0.923 3.717 29.670 1.00 58.94 89 SER A O 1
ATOM 686 N N . ASP A 1 90 ? 2.615 5.064 29.064 1.00 58.81 90 ASP A N 1
ATOM 687 C CA . ASP A 1 90 ? 3.590 4.419 29.928 1.00 58.81 90 ASP A CA 1
ATOM 688 C C . ASP A 1 90 ? 3.267 4.881 31.351 1.00 58.81 90 ASP A C 1
ATOM 690 O O . ASP A 1 90 ? 3.535 6.018 31.743 1.00 58.81 90 ASP A O 1
ATOM 694 N N . THR A 1 91 ? 2.588 4.014 32.100 1.00 52.84 91 THR A N 1
ATOM 695 C CA . THR A 1 91 ? 2.467 4.120 33.547 1.00 52.84 91 THR A CA 1
ATOM 696 C C . THR A 1 91 ? 3.885 4.049 34.098 1.00 52.84 91 THR A C 1
ATOM 698 O O . THR A 1 91 ? 4.457 2.971 34.236 1.00 52.84 91 THR A O 1
ATOM 701 N N . THR A 1 92 ? 4.489 5.198 34.390 1.00 54.16 92 THR A N 1
ATOM 702 C CA . THR A 1 92 ? 5.516 5.248 35.424 1.00 54.16 92 THR A CA 1
ATOM 703 C C . THR A 1 92 ? 4.791 4.951 36.727 1.00 54.16 92 THR A C 1
ATOM 705 O O . THR A 1 92 ? 4.215 5.854 37.339 1.00 54.16 92 THR A O 1
ATOM 708 N N . ASP A 1 93 ? 4.749 3.671 37.096 1.00 52.38 93 ASP A N 1
ATOM 709 C CA . ASP A 1 93 ? 4.515 3.265 38.470 1.00 52.38 93 ASP A CA 1
ATOM 710 C C . ASP A 1 93 ? 5.596 3.963 39.295 1.00 52.38 93 ASP A C 1
ATOM 712 O O . ASP A 1 93 ? 6.788 3.660 39.229 1.00 52.38 93 ASP A O 1
ATOM 716 N N . ASN A 1 94 ? 5.160 5.024 39.961 1.00 55.28 94 ASN A N 1
ATOM 717 C CA . ASN A 1 94 ? 5.929 5.776 40.924 1.00 55.28 94 ASN A CA 1
ATOM 718 C C . ASN A 1 94 ? 6.021 4.884 42.167 1.00 55.28 94 ASN A C 1
ATOM 720 O O . ASN A 1 94 ? 5.224 5.025 43.096 1.00 55.28 94 ASN A O 1
ATOM 724 N N . ASP A 1 95 ? 6.921 3.900 42.123 1.00 50.25 95 ASP A N 1
ATOM 725 C CA . ASP A 1 95 ? 7.259 3.104 43.297 1.00 50.25 95 ASP A CA 1
ATOM 726 C C . ASP A 1 95 ? 7.848 4.052 44.347 1.00 50.25 95 ASP A C 1
ATOM 728 O O . ASP A 1 95 ? 8.762 4.839 44.082 1.00 50.25 95 ASP A O 1
ATOM 732 N N . SER A 1 96 ? 7.183 4.030 45.500 1.00 53.47 96 SER A N 1
ATOM 733 C CA . SER A 1 96 ? 7.368 4.910 46.655 1.00 53.47 96 SER A CA 1
ATOM 734 C C . SER A 1 96 ? 8.623 4.589 47.459 1.00 53.47 96 SER A C 1
ATOM 736 O O . SER A 1 96 ? 9.053 3.415 47.451 1.00 53.47 96 SER A O 1
#

Foldseek 3Di:
DDQEAEDADDPVLLVDPVSLVVLCCVCPPVVHQYEYAHAADDDVSCVGPNVVSCVVVVVSYHYAYPHDPDVVSVVVVVVVVVVRDPDDPPPPPPDD